Protein AF-A0A7V6KVF1-F1 (afdb_monomer)

pLDDT: mean 91.7, std 3.62, range [74.88, 94.25]

Sequence (28 aa):
MALIKTVRGFAPKIGKNCFLAENATIIG

Radius of gyration: 9.46 Å; Cα contacts (8 Å, |Δi|>4): 38; chains: 1; bounding box: 13×20×22 Å

Foldseek 3Di:
DEAFEEDPNDGDDDDPPDDDDPDHYHYD

Solvent-accessible surface area (backbone atoms only — not comparable to full-atom values): 1901 Å² total; per-residue (Å²): 103,58,47,76,46,69,48,97,86,39,67,68,85,81,65,87,96,66,86,76,54,50,84,38,76,47,74,31

Secondary structure (DSSP, 8-state):
--EEE-BTTB---PPTT----TT-EEE-

Structure (mmCIF, N/CA/C/O backbone):
data_AF-A0A7V6KVF1-F1
#
_entry.id   AF-A0A7V6KVF1-F1
#
loop_
_atom_site.group_PDB
_atom_site.id
_atom_site.type_symbol
_atom_site.label_atom_id
_atom_site.label_alt_id
_atom_site.label_comp_id
_atom_site.label_asym_id
_atom_site.label_entity_id
_atom_site.label_seq_id
_atom_site.pdbx_PDB_ins_code
_atom_site.Cartn_x
_atom_site.Cartn_y
_atom_site.Cartn_z
_atom_site.occupancy
_atom_site.B_iso_or_equiv
_atom_site.auth_seq_id
_atom_site.auth_comp_id
_atom_site.auth_asym_id
_atom_site.auth_atom_id
_atom_site.pdbx_PDB_model_num
ATOM 1 N N . MET A 1 1 ? -5.035 -1.638 -13.997 1.00 74.88 1 MET A N 1
ATOM 2 C CA . MET A 1 1 ? -5.671 -0.869 -12.897 1.00 74.88 1 MET A CA 1
ATOM 3 C C . MET A 1 1 ? -5.379 -1.532 -11.551 1.00 74.88 1 MET A C 1
ATOM 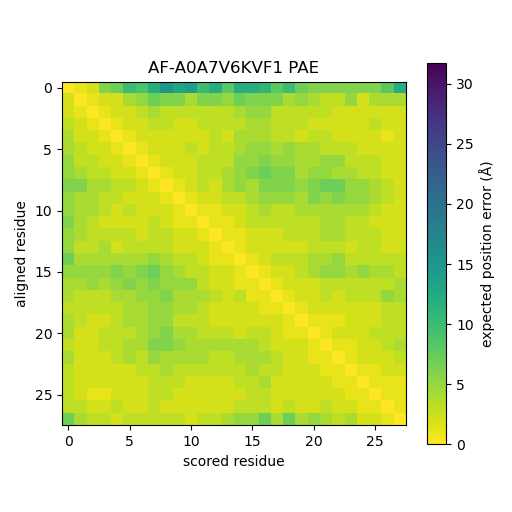5 O O . MET A 1 1 ? -5.656 -2.716 -11.402 1.00 74.88 1 MET A O 1
ATOM 9 N N . ALA A 1 2 ? -4.796 -0.796 -10.595 1.00 87.31 2 ALA A N 1
ATOM 10 C CA . ALA A 1 2 ? -4.352 -1.357 -9.313 1.00 87.31 2 ALA A CA 1
ATOM 11 C C . ALA A 1 2 ? -5.516 -1.954 -8.496 1.00 87.31 2 ALA A C 1
ATOM 13 O O . ALA A 1 2 ? -6.579 -1.341 -8.373 1.00 87.31 2 ALA A O 1
ATOM 14 N N . LEU A 1 3 ? -5.305 -3.141 -7.922 1.00 89.62 3 LEU A N 1
ATOM 15 C CA . LEU A 1 3 ? -6.288 -3.844 -7.098 1.00 89.62 3 LEU A CA 1
ATOM 16 C C . LEU A 1 3 ? -6.121 -3.432 -5.631 1.00 89.62 3 LEU A C 1
ATOM 18 O O . LEU A 1 3 ? -5.084 -3.710 -5.032 1.00 89.62 3 LEU A O 1
ATOM 22 N N . ILE A 1 4 ? -7.140 -2.799 -5.047 1.00 92.19 4 ILE A N 1
ATOM 23 C CA . ILE A 1 4 ? -7.122 -2.326 -3.654 1.00 92.19 4 ILE A CA 1
ATOM 24 C C . ILE A 1 4 ? -8.198 -3.072 -2.857 1.00 92.19 4 ILE A C 1
ATOM 26 O O . ILE A 1 4 ? -9.375 -3.027 -3.216 1.00 92.19 4 ILE A O 1
ATOM 30 N N . LYS A 1 5 ? -7.803 -3.777 -1.789 1.00 92.19 5 LYS A N 1
ATOM 31 C CA . LYS A 1 5 ? -8.695 -4.615 -0.966 1.00 92.19 5 LYS A CA 1
ATOM 32 C C . LYS A 1 5 ? -8.473 -4.392 0.528 1.00 92.19 5 LYS A C 1
ATOM 34 O O . LYS A 1 5 ? -7.331 -4.350 0.975 1.00 92.19 5 LYS A O 1
ATOM 39 N N . THR A 1 6 ? -9.575 -4.344 1.278 1.00 93.25 6 THR A N 1
ATOM 40 C CA . THR A 1 6 ? -9.559 -4.289 2.743 1.00 93.25 6 THR A CA 1
ATOM 41 C C . THR A 1 6 ? -9.366 -5.666 3.363 1.00 93.25 6 THR A C 1
ATOM 43 O O . THR A 1 6 ? -9.963 -6.645 2.905 1.00 93.25 6 THR A O 1
ATOM 46 N N . VAL A 1 7 ? -8.545 -5.77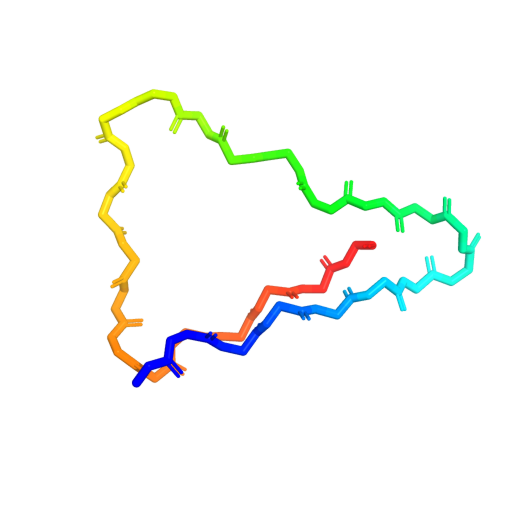0 4.411 1.00 92.75 7 VAL A N 1
ATOM 47 C CA . VAL A 1 7 ? -8.294 -7.035 5.112 1.00 92.75 7 VAL A CA 1
ATOM 48 C C . VAL A 1 7 ? -8.454 -6.833 6.614 1.00 92.75 7 VAL A C 1
ATOM 50 O O . VAL A 1 7 ? -7.838 -5.977 7.232 1.00 92.75 7 VAL A O 1
ATOM 53 N N . ARG A 1 8 ? -9.300 -7.656 7.248 1.00 90.00 8 ARG A N 1
ATOM 54 C CA . ARG A 1 8 ? -9.517 -7.622 8.712 1.00 90.00 8 ARG A CA 1
ATOM 55 C C . ARG A 1 8 ? -9.907 -6.231 9.256 1.00 90.00 8 ARG A C 1
ATOM 57 O O . ARG A 1 8 ? -9.639 -5.930 10.412 1.00 90.00 8 ARG A O 1
ATOM 64 N N . GLY A 1 9 ? -10.554 -5.406 8.429 1.00 91.25 9 GLY A N 1
ATOM 65 C CA . GLY A 1 9 ? -11.017 -4.066 8.803 1.00 91.25 9 GLY A CA 1
ATOM 66 C C . GLY A 1 9 ? -9.957 -2.966 8.723 1.00 91.25 9 GLY A C 1
ATOM 67 O O . GLY A 1 9 ? -10.254 -1.831 9.093 1.00 91.25 9 GLY A O 1
ATOM 68 N N . PHE A 1 10 ? -8.753 -3.261 8.233 1.00 92.19 10 PHE A N 1
ATOM 69 C CA . PHE A 1 10 ? -7.794 -2.223 7.885 1.00 92.19 10 PHE A CA 1
ATOM 70 C C . PHE A 1 10 ? -8.062 -1.752 6.445 1.00 92.19 10 PHE A C 1
ATOM 72 O O . PHE A 1 10 ? -8.829 -2.374 5.708 1.00 92.19 10 PHE A O 1
ATOM 79 N N . ALA A 1 11 ? -7.553 -0.567 6.110 1.00 92.75 11 ALA A N 1
ATOM 80 C CA . ALA A 1 11 ? -7.583 0.009 4.769 1.00 92.75 11 ALA A CA 1
ATOM 81 C C . ALA A 1 11 ? -6.172 0.528 4.464 1.00 92.75 11 ALA A C 1
ATOM 83 O O . ALA A 1 11 ? -5.562 1.156 5.345 1.00 92.75 11 ALA A O 1
ATOM 84 N N . PRO A 1 12 ? -5.629 0.315 3.255 1.00 92.12 12 PRO A N 1
ATOM 85 C CA . PRO A 1 12 ? -4.297 0.791 2.936 1.00 92.12 12 PRO A CA 1
ATOM 86 C C . PRO A 1 12 ? -4.295 2.320 2.830 1.00 92.12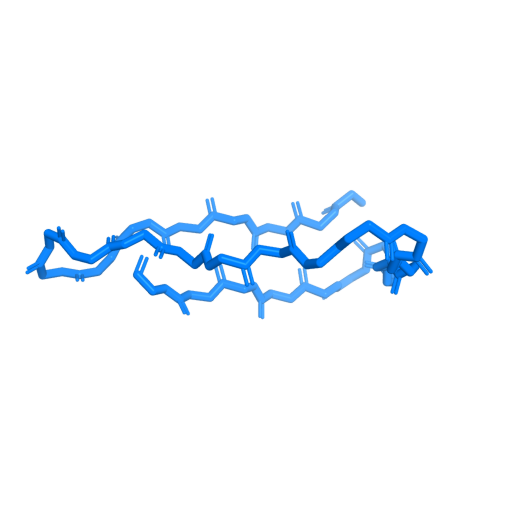 12 PRO A C 1
ATOM 88 O O . PRO A 1 12 ? -5.164 2.923 2.200 1.00 92.12 12 PRO A O 1
ATOM 91 N N . LYS A 1 13 ? -3.296 2.964 3.438 1.00 91.81 13 LYS A N 1
ATOM 92 C CA . LYS A 1 13 ? -3.095 4.417 3.358 1.00 91.81 13 LYS A CA 1
ATOM 93 C C . LYS A 1 13 ? -2.090 4.724 2.255 1.00 91.81 13 LYS A C 1
ATOM 95 O O . LYS A 1 13 ? -0.914 4.400 2.387 1.00 91.81 13 LYS A O 1
ATOM 100 N N . ILE A 1 14 ? -2.553 5.360 1.184 1.00 92.81 14 ILE A N 1
ATOM 101 C CA . ILE A 1 14 ? -1.706 5.768 0.058 1.00 92.81 14 ILE A CA 1
ATOM 102 C C . ILE A 1 14 ? -1.327 7.244 0.235 1.00 92.81 14 ILE A C 1
ATOM 104 O O . ILE A 1 14 ? -2.182 8.085 0.514 1.00 92.81 14 ILE A O 1
ATOM 108 N N . GLY A 1 15 ? -0.035 7.556 0.110 1.00 93.31 15 GLY A N 1
ATOM 109 C CA . GLY A 1 15 ? 0.488 8.920 0.230 1.00 93.31 15 GLY A CA 1
ATOM 110 C C . GLY A 1 15 ? 0.165 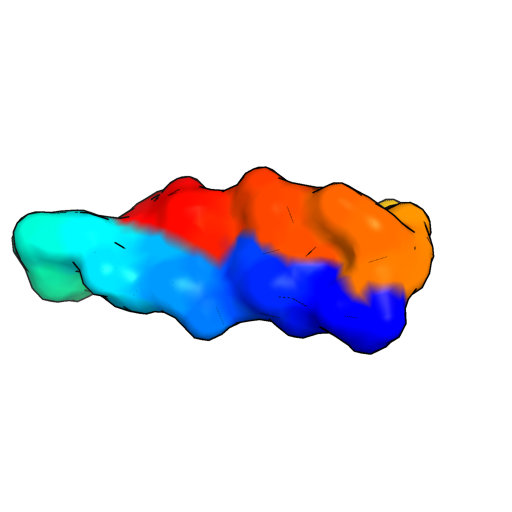9.807 -0.980 1.00 93.31 15 GLY A C 1
ATOM 111 O O . GLY A 1 15 ? -0.128 9.318 -2.071 1.00 93.31 15 GLY A O 1
ATOM 112 N N . LYS A 1 16 ? 0.253 11.134 -0.803 1.00 94.00 16 LYS A N 1
ATOM 113 C CA . LYS A 1 16 ? 0.153 12.095 -1.918 1.00 94.00 16 LYS A CA 1
ATOM 114 C C . LYS A 1 16 ? 1.350 11.930 -2.864 1.00 94.00 16 LYS A C 1
ATOM 116 O O . LYS A 1 16 ? 2.456 11.674 -2.400 1.00 94.00 16 LYS A O 1
ATOM 121 N N . ASN A 1 17 ? 1.128 12.112 -4.167 1.00 93.69 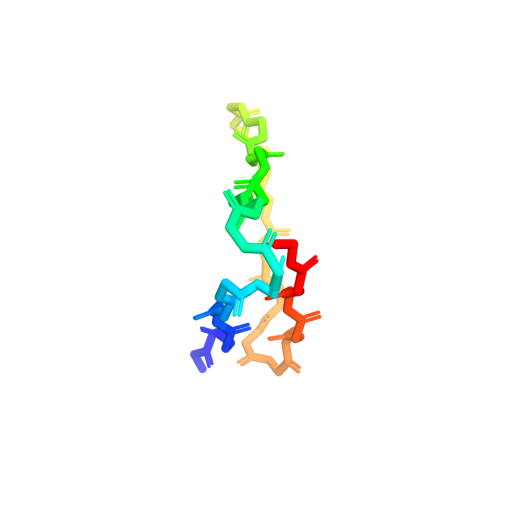17 ASN A N 1
ATOM 122 C CA . ASN A 1 17 ? 2.135 11.945 -5.230 1.00 93.69 17 ASN A CA 1
ATOM 123 C C . ASN A 1 17 ? 2.728 10.524 -5.327 1.00 93.69 17 ASN A C 1
ATOM 125 O O . ASN A 1 17 ? 3.878 10.352 -5.721 1.00 93.69 17 ASN A O 1
ATOM 129 N N . CYS A 1 18 ? 1.949 9.498 -4.973 1.00 91.06 18 CYS A N 1
ATOM 130 C CA . CYS A 1 18 ? 2.342 8.101 -5.127 1.00 91.06 18 CYS A CA 1
ATOM 131 C C . CYS A 1 18 ? 1.835 7.553 -6.468 1.00 91.06 18 CYS A C 1
ATOM 133 O O . CYS A 1 18 ? 0.638 7.614 -6.753 1.00 91.06 18 CYS A O 1
ATOM 135 N N . PHE A 1 19 ? 2.741 7.022 -7.288 1.00 92.06 19 PHE A N 1
ATOM 136 C CA . PHE A 1 19 ? 2.380 6.318 -8.514 1.00 92.06 19 PHE A CA 1
ATOM 137 C C . PHE A 1 19 ? 2.191 4.830 -8.219 1.00 92.06 19 PHE A C 1
ATOM 139 O O . PHE A 1 19 ? 3.063 4.192 -7.631 1.00 92.06 19 PHE A O 1
ATOM 146 N N . LEU A 1 20 ? 1.060 4.277 -8.652 1.00 92.75 20 LEU A N 1
ATOM 147 C CA . LEU A 1 20 ? 0.770 2.854 -8.543 1.00 92.75 20 LEU A CA 1
ATOM 148 C C . LEU A 1 20 ? 0.844 2.224 -9.925 1.00 92.75 20 LEU A C 1
ATOM 150 O O . LEU A 1 20 ? 0.161 2.665 -10.850 1.00 92.75 20 LEU A O 1
ATOM 154 N N . ALA A 1 21 ? 1.654 1.175 -10.048 1.00 94.19 21 ALA A N 1
ATOM 155 C CA . ALA A 1 21 ? 1.705 0.386 -11.266 1.00 94.19 21 ALA A CA 1
ATOM 156 C C . ALA A 1 21 ? 0.327 -0.219 -11.570 1.00 94.19 21 ALA A C 1
ATOM 158 O O . ALA A 1 21 ? -0.438 -0.568 -10.668 1.00 94.19 21 ALA A O 1
ATOM 159 N N . GLU A 1 22 ? 0.015 -0.390 -12.851 1.00 93.31 22 GLU A N 1
ATOM 160 C CA . GLU A 1 22 ? -1.294 -0.895 -13.267 1.00 93.31 22 GLU A CA 1
ATOM 161 C C . GLU A 1 22 ? -1.613 -2.309 -12.769 1.00 93.31 22 GLU A C 1
ATOM 163 O O . GLU A 1 22 ? 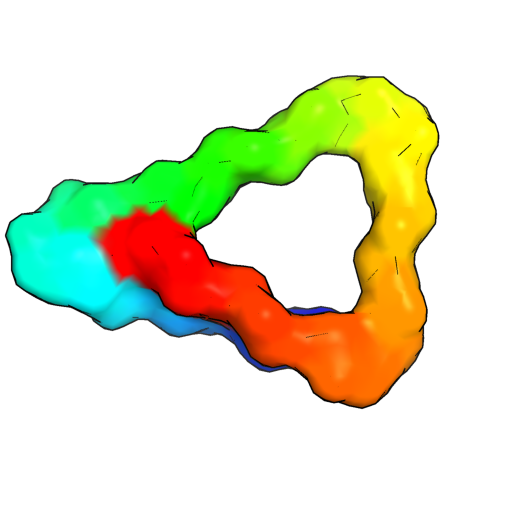-2.790 -2.648 -12.662 1.00 93.31 22 GLU A O 1
ATOM 168 N N . ASN A 1 23 ? -0.598 -3.111 -12.459 1.00 93.94 23 ASN A N 1
ATOM 169 C CA . ASN A 1 23 ? -0.709 -4.465 -11.919 1.00 93.94 23 ASN A CA 1
ATOM 170 C C . ASN A 1 23 ? -0.459 -4.535 -10.400 1.00 93.94 23 ASN A C 1
ATOM 172 O O . ASN A 1 23 ? -0.337 -5.629 -9.847 1.00 93.94 23 ASN A O 1
ATOM 176 N N . ALA A 1 24 ? -0.351 -3.393 -9.717 1.00 94.25 24 ALA A N 1
ATOM 177 C CA . ALA A 1 24 ? -0.115 -3.367 -8.281 1.00 94.25 24 ALA A 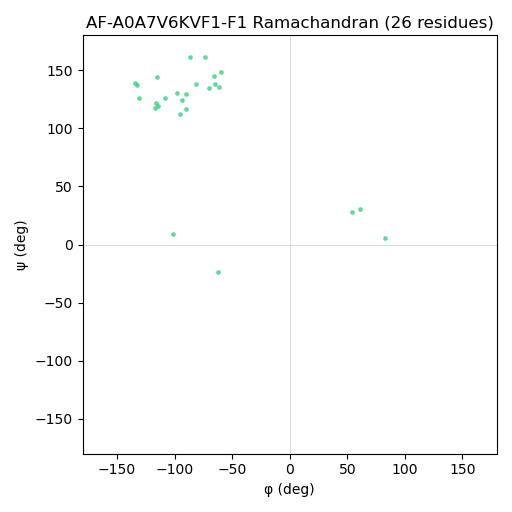CA 1
ATOM 178 C C . ALA A 1 24 ? -1.309 -3.962 -7.516 1.00 94.25 24 ALA A C 1
ATOM 180 O O . ALA A 1 24 ? -2.467 -3.672 -7.820 1.00 94.25 24 ALA A O 1
ATOM 181 N N . THR A 1 25 ? -1.013 -4.762 -6.490 1.00 93.94 25 THR A N 1
ATOM 182 C CA . THR A 1 25 ? -2.004 -5.262 -5.530 1.00 93.94 25 THR A CA 1
ATOM 183 C C . THR A 1 25 ? -1.702 -4.678 -4.162 1.00 93.94 25 THR A C 1
ATOM 185 O O . THR A 1 25 ? -0.623 -4.895 -3.615 1.00 93.94 25 THR A O 1
ATOM 188 N N . ILE A 1 26 ? -2.655 -3.931 -3.616 1.00 93.62 26 ILE A N 1
ATOM 189 C CA . ILE A 1 26 ? -2.544 -3.273 -2.320 1.00 93.62 26 ILE A CA 1
ATOM 190 C C . ILE A 1 26 ? -3.608 -3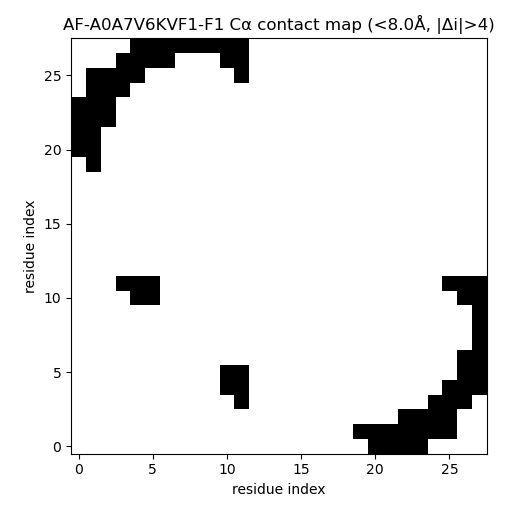.865 -1.404 1.00 93.62 26 ILE A C 1
ATOM 192 O O . ILE A 1 26 ? -4.809 -3.753 -1.658 1.00 93.62 26 ILE A O 1
ATOM 196 N N . ILE A 1 27 ? -3.145 -4.492 -0.329 1.00 93.25 27 ILE A N 1
ATOM 197 C CA . ILE A 1 27 ? -3.989 -5.036 0.728 1.00 93.25 27 ILE A CA 1
ATOM 198 C C . ILE A 1 27 ? -3.713 -4.295 2.027 1.00 93.25 27 ILE A C 1
ATOM 200 O O . ILE A 1 27 ? -2.580 -3.915 2.319 1.00 93.25 27 ILE A O 1
ATOM 204 N N . GLY A 1 28 ? -4.758 -4.099 2.802 1.00 89.19 28 GLY A N 1
ATOM 205 C CA . GLY A 1 28 ? -4.712 -3.467 4.108 1.00 89.19 28 GLY A CA 1
ATOM 206 C C . GLY A 1 28 ? -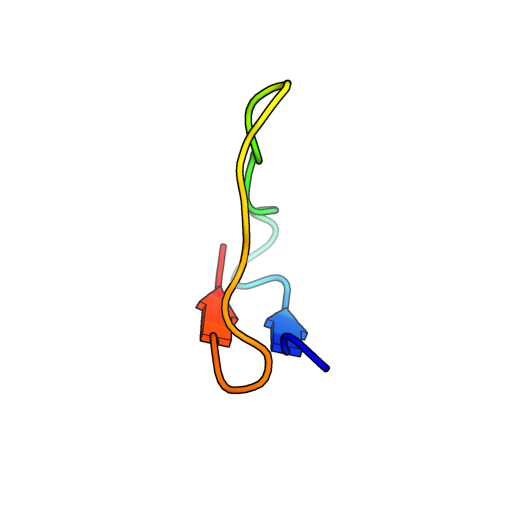6.121 -3.464 4.575 1.00 89.19 28 GLY A C 1
ATOM 207 O O . GLY A 1 28 ? -6.915 -2.849 3.859 1.00 89.19 28 GLY A O 1
#